Protein AF-A0A0C3RA93-F1 (afdb_monomer_lite)

Radius of gyration: 10.93 Å; chains: 1; bounding box: 25×20×29 Å

pLDDT: mean 89.79, std 6.99, range [58.78, 97.31]

Structure (mmCIF, N/CA/C/O backbone):
data_AF-A0A0C3RA93-F1
#
_entry.id   AF-A0A0C3RA93-F1
#
loop_
_atom_site.group_PDB
_atom_site.id
_atom_site.type_symbol
_atom_site.label_atom_id
_atom_site.label_alt_id
_atom_site.label_comp_id
_atom_site.label_asym_id
_atom_site.label_entity_id
_atom_site.label_seq_id
_atom_site.pdbx_PDB_ins_code
_atom_site.Cartn_x
_atom_site.Cartn_y
_atom_site.Cartn_z
_atom_site.occupancy
_atom_site.B_iso_or_equiv
_atom_site.auth_seq_id
_atom_site.auth_comp_id
_atom_site.auth_asym_id
_atom_site.auth_atom_id
_atom_site.pdbx_PDB_model_num
ATOM 1 N N . MET A 1 1 ? 0.865 -0.553 12.695 1.00 58.78 1 MET A N 1
ATOM 2 C CA . MET A 1 1 ? 1.470 -1.621 11.869 1.00 58.78 1 MET A CA 1
ATOM 3 C C . MET A 1 1 ? 2.178 -0.922 10.718 1.00 58.78 1 MET A C 1
ATOM 5 O O . MET A 1 1 ? 1.576 -0.005 10.178 1.00 58.78 1 MET A O 1
ATOM 9 N N . ALA A 1 2 ? 3.447 -1.229 10.436 1.00 70.25 2 ALA A N 1
ATOM 10 C CA . ALA A 1 2 ? 4.210 -0.552 9.384 1.00 70.25 2 ALA A CA 1
ATOM 11 C C . ALA A 1 2 ? 4.383 -1.497 8.187 1.00 70.25 2 ALA A C 1
ATOM 13 O O . ALA A 1 2 ? 4.869 -2.611 8.362 1.00 70.25 2 ALA A O 1
ATOM 14 N N . PHE A 1 3 ? 3.964 -1.060 7.002 1.00 79.94 3 PHE A N 1
ATOM 15 C CA . PHE A 1 3 ? 4.262 -1.699 5.728 1.00 79.94 3 PHE A CA 1
ATOM 16 C C . PHE A 1 3 ? 5.740 -1.486 5.386 1.00 79.94 3 PHE A C 1
ATOM 18 O O . PHE A 1 3 ? 6.244 -0.358 5.473 1.00 79.94 3 PHE A O 1
ATOM 25 N N . ASP A 1 4 ? 6.414 -2.569 5.003 1.00 81.88 4 ASP A N 1
ATOM 26 C CA . ASP A 1 4 ? 7.774 -2.544 4.466 1.00 81.88 4 ASP A CA 1
ATOM 27 C C . ASP A 1 4 ? 7.753 -3.014 2.997 1.00 81.88 4 ASP A C 1
ATOM 29 O O . ASP A 1 4 ? 6.960 -2.525 2.202 1.00 81.88 4 ASP A O 1
ATOM 33 N N . SER A 1 5 ? 8.624 -3.935 2.611 1.00 80.38 5 SER A N 1
ATOM 34 C CA . SER A 1 5 ? 8.591 -4.642 1.335 1.00 80.38 5 SER A CA 1
ATOM 35 C C . SER A 1 5 ? 8.031 -6.042 1.551 1.00 80.38 5 SER A C 1
ATOM 37 O O . SER A 1 5 ? 8.109 -6.593 2.652 1.00 80.38 5 SER A O 1
ATOM 39 N N . THR A 1 6 ? 7.495 -6.636 0.496 1.00 79.88 6 THR A N 1
ATOM 40 C CA . THR A 1 6 ? 7.096 -8.045 0.502 1.00 79.88 6 THR A CA 1
ATOM 41 C C . THR A 1 6 ? 8.084 -8.864 -0.324 1.00 79.88 6 THR A C 1
ATOM 43 O O . THR A 1 6 ? 8.998 -8.324 -0.951 1.00 79.88 6 THR A O 1
ATOM 46 N N . SER A 1 7 ? 7.943 -10.190 -0.320 1.00 76.69 7 SER A N 1
ATOM 47 C CA . SER A 1 7 ? 8.778 -11.076 -1.144 1.00 76.69 7 SER A CA 1
ATOM 48 C C . SER A 1 7 ? 8.615 -10.831 -2.650 1.00 76.69 7 SER A C 1
ATOM 50 O O . SER A 1 7 ? 9.476 -11.225 -3.434 1.00 76.69 7 SER A O 1
ATOM 52 N N . THR A 1 8 ? 7.524 -10.183 -3.049 1.00 79.56 8 THR A N 1
ATOM 53 C CA . THR A 1 8 ? 7.100 -9.937 -4.433 1.00 79.56 8 THR A CA 1
ATOM 54 C C . THR A 1 8 ? 7.091 -8.451 -4.796 1.00 79.56 8 THR A C 1
ATOM 56 O O . THR A 1 8 ? 7.063 -8.125 -5.983 1.00 79.56 8 THR A O 1
ATOM 59 N N . TYR A 1 9 ? 7.167 -7.539 -3.818 1.00 81.44 9 TYR A N 1
ATOM 60 C CA . TYR A 1 9 ? 7.147 -6.098 -4.054 1.00 81.44 9 TYR A CA 1
ATOM 61 C C . TYR A 1 9 ? 8.221 -5.351 -3.261 1.00 81.44 9 TYR A C 1
ATOM 63 O O . TYR A 1 9 ? 8.212 -5.313 -2.031 1.00 81.44 9 TYR A O 1
ATOM 71 N N . VAL A 1 10 ? 9.119 -4.684 -3.990 1.00 84.81 10 VAL A N 1
ATOM 72 C CA . VAL A 1 10 ? 10.157 -3.823 -3.413 1.00 84.81 10 VAL A CA 1
ATOM 73 C C . VAL A 1 10 ? 9.665 -2.380 -3.413 1.00 84.81 10 VAL A C 1
ATOM 75 O O . VAL A 1 10 ? 9.609 -1.727 -4.457 1.00 84.81 10 VAL A O 1
ATOM 78 N N . ALA A 1 11 ? 9.319 -1.872 -2.231 1.00 85.12 11 ALA A N 1
ATOM 79 C CA . ALA A 1 11 ? 8.899 -0.490 -2.053 1.00 85.12 11 ALA A CA 1
ATOM 80 C C . ALA A 1 11 ? 10.109 0.418 -1.784 1.00 85.12 11 ALA A C 1
ATOM 82 O O . ALA A 1 11 ? 11.011 0.075 -1.020 1.00 85.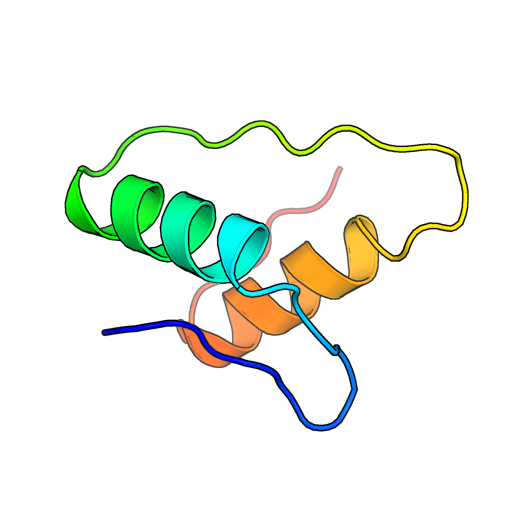12 11 ALA A O 1
ATOM 83 N N . THR A 1 12 ? 10.118 1.617 -2.370 1.00 89.50 12 THR A N 1
ATOM 84 C CA . THR A 1 12 ? 11.093 2.650 -1.990 1.00 89.50 12 THR A CA 1
ATOM 85 C C . THR A 1 12 ? 10.796 3.167 -0.580 1.00 89.50 12 THR A C 1
ATOM 87 O O . THR A 1 12 ? 9.645 3.158 -0.143 1.00 89.50 12 THR A O 1
ATOM 90 N N . GLU A 1 13 ? 11.803 3.686 0.127 1.00 89.88 13 GLU A N 1
ATOM 91 C CA . GLU A 1 13 ? 11.606 4.276 1.465 1.00 89.88 13 GLU A CA 1
ATOM 92 C C . GLU A 1 13 ? 10.535 5.377 1.475 1.00 89.88 13 GLU A C 1
ATOM 94 O O . GLU A 1 13 ? 9.685 5.421 2.364 1.00 89.88 13 GLU A O 1
ATOM 99 N N . ALA A 1 14 ? 10.517 6.226 0.443 1.00 90.44 14 ALA A N 1
ATOM 100 C CA . ALA A 1 14 ? 9.518 7.283 0.306 1.00 90.44 14 ALA A CA 1
ATOM 101 C C . ALA A 1 14 ? 8.093 6.720 0.166 1.00 90.44 14 ALA A C 1
ATOM 103 O O . ALA A 1 14 ? 7.155 7.243 0.770 1.00 90.44 14 ALA A O 1
ATOM 104 N N . LEU A 1 15 ? 7.926 5.637 -0.600 1.00 91.06 15 LEU A N 1
ATOM 105 C CA . LEU A 1 15 ? 6.635 4.973 -0.756 1.00 91.06 15 LEU A CA 1
ATOM 106 C C . LEU A 1 15 ? 6.185 4.328 0.560 1.00 91.06 15 LEU A C 1
ATOM 108 O O . LEU A 1 15 ? 5.037 4.511 0.962 1.00 91.06 15 LEU A O 1
ATOM 112 N N . LYS A 1 16 ? 7.097 3.649 1.265 1.00 91.62 16 LYS A N 1
ATOM 113 C CA . LYS A 1 16 ? 6.825 3.064 2.586 1.00 91.62 16 LYS A CA 1
ATOM 114 C C . LYS A 1 16 ? 6.364 4.121 3.585 1.00 91.62 16 LYS A C 1
ATOM 116 O O . LYS A 1 16 ? 5.351 3.935 4.256 1.00 91.62 16 LYS A O 1
ATOM 121 N N . GLN A 1 17 ? 7.050 5.264 3.649 1.00 93.94 17 GLN A N 1
ATOM 122 C CA . GLN A 1 17 ? 6.639 6.379 4.504 1.00 93.94 17 GLN A CA 1
ATOM 123 C C . GLN A 1 17 ? 5.248 6.911 4.148 1.00 93.94 17 GLN A C 1
ATOM 125 O O . GLN A 1 17 ? 4.437 7.111 5.050 1.00 93.94 17 GLN A O 1
ATOM 130 N N . ALA A 1 18 ? 4.952 7.114 2.861 1.00 94.31 18 ALA A N 1
ATOM 131 C CA . ALA A 1 18 ? 3.647 7.608 2.426 1.00 94.31 18 ALA A CA 1
ATOM 132 C C . ALA A 1 18 ? 2.509 6.642 2.800 1.00 94.31 18 ALA A C 1
ATOM 134 O O . ALA A 1 18 ? 1.478 7.079 3.311 1.00 94.31 18 ALA A O 1
ATOM 135 N N . ILE A 1 19 ? 2.719 5.336 2.606 1.00 93.56 19 ILE A N 1
ATOM 136 C CA . ILE A 1 19 ? 1.768 4.283 2.985 1.00 93.56 19 ILE A CA 1
ATOM 137 C C . ILE A 1 19 ? 1.546 4.280 4.497 1.00 93.56 19 ILE A C 1
ATOM 139 O O . ILE A 1 19 ? 0.409 4.367 4.956 1.00 93.56 19 ILE A O 1
ATOM 143 N N . ASN A 1 20 ? 2.626 4.245 5.278 1.00 93.50 20 ASN A N 1
ATOM 144 C CA . ASN A 1 20 ? 2.538 4.197 6.735 1.00 93.50 20 ASN A CA 1
ATOM 145 C C . ASN A 1 20 ? 1.866 5.446 7.313 1.00 93.50 20 ASN A C 1
ATOM 147 O O . ASN A 1 20 ? 1.064 5.336 8.242 1.00 93.50 20 ASN A O 1
ATOM 151 N N . ALA A 1 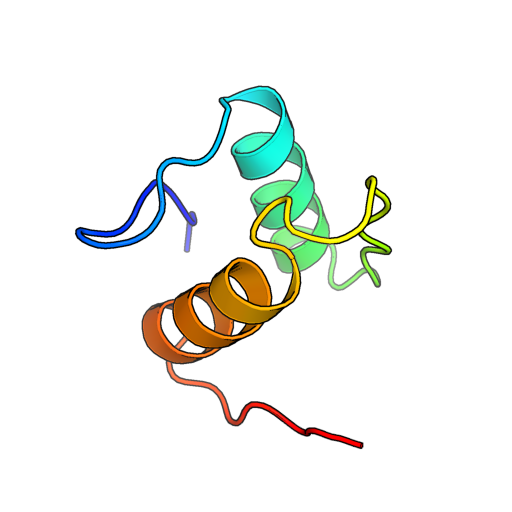21 ? 2.136 6.622 6.741 1.00 95.38 21 ALA A N 1
ATOM 152 C CA . ALA A 1 21 ? 1.465 7.859 7.118 1.00 95.38 21 ALA A CA 1
ATOM 153 C C . ALA A 1 21 ? -0.034 7.816 6.787 1.00 95.38 21 ALA A C 1
ATOM 155 O O . ALA A 1 21 ? -0.847 8.161 7.638 1.00 95.38 21 ALA A O 1
ATOM 156 N N . ALA A 1 22 ? -0.410 7.359 5.589 1.00 95.56 22 ALA A N 1
ATOM 157 C CA . ALA A 1 22 ? -1.808 7.254 5.174 1.00 95.56 22 ALA A CA 1
ATOM 158 C C . ALA A 1 22 ? -2.614 6.302 6.068 1.00 95.56 22 ALA A C 1
ATOM 160 O O . ALA A 1 22 ? -3.696 6.668 6.523 1.00 95.56 22 ALA A O 1
ATOM 161 N N . VAL A 1 23 ? -2.053 5.127 6.382 1.00 92.75 23 VAL A N 1
ATOM 162 C CA . VAL A 1 23 ? -2.664 4.150 7.296 1.00 92.75 23 VAL A CA 1
ATOM 163 C C . VAL A 1 23 ? -2.803 4.736 8.701 1.00 92.75 23 VAL A C 1
ATOM 165 O O . VAL A 1 23 ? -3.877 4.677 9.285 1.00 92.75 23 VAL A O 1
ATOM 168 N N . THR A 1 24 ? -1.740 5.348 9.233 1.00 94.81 24 THR A N 1
ATOM 169 C CA . THR A 1 24 ? -1.741 5.909 10.598 1.00 94.81 24 THR A CA 1
ATOM 170 C C . THR A 1 24 ? -2.713 7.078 10.751 1.00 94.81 24 THR A C 1
ATOM 172 O O . THR A 1 24 ? -3.307 7.251 11.809 1.00 94.81 24 THR 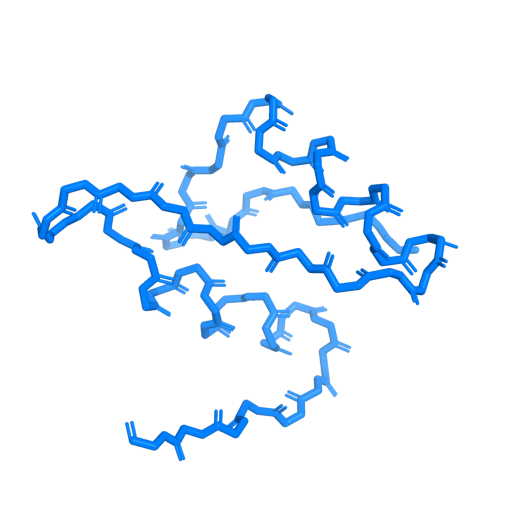A O 1
ATOM 175 N N . LEU A 1 25 ? -2.860 7.900 9.711 1.00 97.00 25 LEU A N 1
ATOM 176 C CA . LEU A 1 25 ? -3.732 9.076 9.719 1.00 97.00 25 LEU A CA 1
ATOM 177 C C . LEU A 1 25 ? -5.158 8.772 9.241 1.00 97.00 25 LEU A C 1
ATOM 179 O O . LEU A 1 25 ? -5.970 9.696 9.194 1.00 97.00 25 LEU A O 1
ATOM 183 N N . GLU A 1 26 ? -5.436 7.531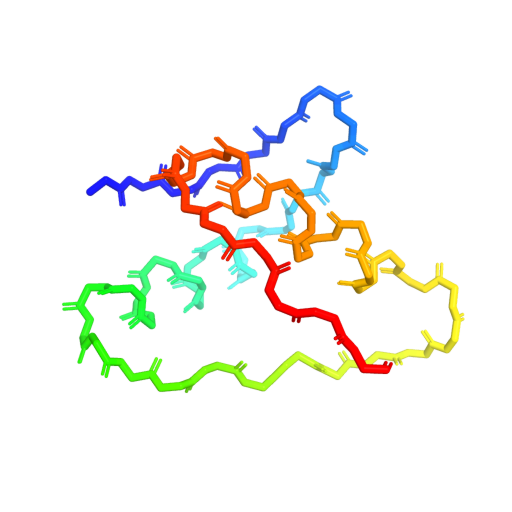 8.831 1.00 95.12 26 GLU A N 1
ATOM 184 C CA . GLU A 1 26 ? -6.695 7.121 8.197 1.00 95.12 26 GLU A CA 1
ATOM 185 C C . GLU A 1 26 ? -7.080 8.045 7.027 1.00 95.12 26 GLU A C 1
ATOM 187 O O . GLU A 1 26 ? -8.226 8.469 6.854 1.00 95.12 26 GLU A O 1
ATOM 192 N N . ARG A 1 27 ? -6.083 8.416 6.215 1.00 97.31 27 ARG A N 1
ATOM 193 C CA . ARG A 1 27 ? -6.263 9.297 5.056 1.00 97.31 27 ARG A CA 1
ATOM 194 C C . ARG A 1 27 ? -6.120 8.515 3.750 1.00 97.31 27 ARG A C 1
ATOM 196 O O . ARG A 1 27 ? -5.219 7.687 3.641 1.00 97.31 27 ARG A O 1
ATOM 203 N N . PRO A 1 28 ? -6.940 8.814 2.725 1.00 95.69 28 PRO A N 1
ATOM 204 C CA . PRO A 1 28 ? -6.778 8.216 1.403 1.00 95.69 28 PRO A CA 1
ATOM 205 C C . PRO A 1 28 ? -5.401 8.515 0.794 1.00 95.69 28 PRO A C 1
ATOM 207 O O . PRO A 1 28 ? -4.920 9.648 0.867 1.00 95.69 28 PRO A O 1
ATOM 210 N N . LEU A 1 29 ? -4.806 7.519 0.132 1.00 94.56 29 LEU A N 1
ATOM 211 C CA . LEU A 1 29 ? -3.542 7.640 -0.596 1.00 94.56 29 LEU A CA 1
ATOM 212 C C . LEU A 1 29 ? -3.760 7.352 -2.084 1.00 94.56 29 LEU A C 1
ATOM 214 O O . LEU A 1 29 ? -4.171 6.258 -2.458 1.00 94.56 29 LEU A O 1
ATOM 218 N N . LEU A 1 30 ? -3.458 8.330 -2.942 1.00 95.19 30 LEU A N 1
ATOM 219 C CA . LEU A 1 30 ? -3.515 8.165 -4.394 1.00 95.19 30 LEU A CA 1
ATOM 220 C C . LEU A 1 30 ? -2.123 7.854 -4.946 1.00 95.19 30 LEU A C 1
ATOM 222 O O . LEU A 1 30 ? -1.241 8.713 -4.939 1.00 95.19 30 LEU A O 1
ATOM 226 N N . ILE A 1 31 ? -1.948 6.652 -5.489 1.00 90.88 31 ILE A N 1
ATOM 227 C CA . ILE A 1 31 ? -0.700 6.237 -6.134 1.00 90.88 31 ILE A CA 1
ATOM 228 C C . ILE A 1 31 ? -0.758 6.546 -7.634 1.00 90.88 31 ILE A C 1
ATOM 230 O O . ILE A 1 31 ? -1.674 6.123 -8.338 1.00 90.88 31 ILE A O 1
ATOM 234 N N . LYS A 1 32 ? 0.248 7.267 -8.141 1.00 90.69 32 LYS A N 1
ATOM 235 C CA . LYS A 1 32 ? 0.418 7.588 -9.568 1.00 90.69 32 LYS A CA 1
ATOM 236 C C . LYS A 1 32 ? 1.723 6.996 -10.095 1.00 90.69 32 LYS A C 1
ATOM 238 O O . LYS A 1 32 ? 2.693 6.872 -9.358 1.00 90.69 32 LYS A O 1
ATOM 243 N N . GLY A 1 33 ? 1.751 6.655 -11.380 1.00 88.31 33 GLY A N 1
ATOM 244 C CA . GLY A 1 33 ? 2.945 6.154 -12.061 1.00 88.31 33 GLY A CA 1
ATOM 245 C C . GLY A 1 33 ? 2.618 5.641 -13.458 1.00 88.31 33 GLY A C 1
ATOM 246 O O . GLY A 1 33 ? 1.454 5.361 -13.754 1.00 88.31 33 GLY A O 1
ATOM 247 N N . GLU A 1 34 ? 3.634 5.477 -14.295 1.00 93.38 34 GLU A N 1
ATOM 248 C CA . GLU A 1 34 ? 3.495 4.987 -15.672 1.00 93.38 34 GLU A CA 1
ATOM 249 C C . GLU A 1 34 ? 2.881 3.573 -15.732 1.00 93.38 34 GLU A C 1
ATOM 251 O O . GLU A 1 34 ? 2.983 2.808 -14.767 1.00 93.38 34 GLU A O 1
ATOM 256 N N . PRO A 1 35 ? 2.186 3.189 -16.816 1.00 92.06 35 PRO A N 1
ATOM 257 C CA . PRO A 1 35 ? 1.712 1.815 -16.991 1.00 92.06 35 PRO A CA 1
ATOM 258 C C . PRO A 1 35 ? 2.843 0.794 -16.767 1.00 92.06 35 PRO A C 1
ATOM 260 O O . PRO A 1 35 ? 3.962 1.000 -17.220 1.00 92.06 35 PRO A O 1
ATOM 263 N N . GLY A 1 36 ? 2.568 -0.293 -16.038 1.00 87.81 36 GLY A N 1
ATOM 264 C CA . GLY A 1 36 ? 3.566 -1.338 -15.756 1.00 87.81 36 GLY A CA 1
ATOM 265 C C . GLY A 1 36 ? 4.460 -1.122 -14.523 1.00 87.81 36 GLY A C 1
ATOM 266 O O . GLY A 1 36 ? 5.244 -2.003 -14.200 1.00 87.81 36 GLY A O 1
ATOM 267 N N . THR A 1 37 ? 4.316 -0.028 -13.764 1.00 88.62 37 THR A N 1
ATOM 268 C CA . THR A 1 37 ? 5.150 0.240 -12.565 1.00 88.62 37 THR A CA 1
ATOM 269 C C . THR A 1 37 ? 4.706 -0.472 -11.274 1.00 88.62 37 THR A C 1
ATOM 271 O O . THR A 1 37 ? 5.002 -0.007 -10.176 1.00 88.62 37 THR A O 1
ATOM 274 N N . GLY A 1 38 ? 3.934 -1.560 -11.369 1.00 89.75 38 GLY A N 1
ATOM 275 C CA . GLY A 1 38 ? 3.555 -2.372 -10.201 1.00 89.75 38 GLY A CA 1
ATOM 276 C C . GLY A 1 38 ? 2.517 -1.758 -9.248 1.00 89.75 38 GLY A C 1
ATOM 277 O O . GLY A 1 38 ? 2.424 -2.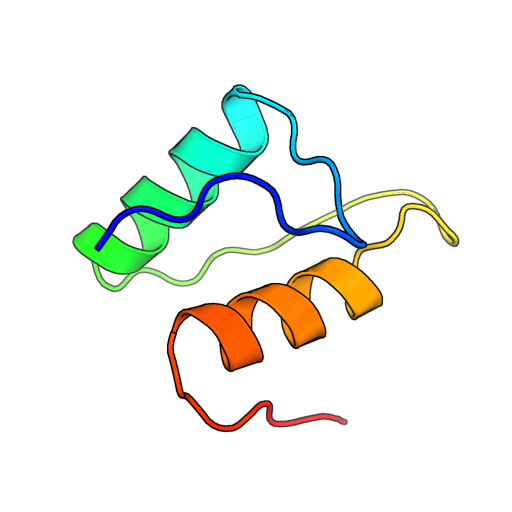181 -8.105 1.00 89.75 38 GLY A O 1
ATOM 278 N N . LYS A 1 39 ? 1.719 -0.772 -9.684 1.00 93.12 39 LYS A N 1
ATOM 279 C CA . LYS A 1 39 ? 0.676 -0.140 -8.841 1.00 93.12 39 LYS A CA 1
ATOM 280 C C . LYS A 1 39 ? -0.420 -1.113 -8.392 1.00 93.12 39 LYS A C 1
ATOM 282 O O . LYS A 1 39 ? -0.847 -1.051 -7.248 1.00 93.12 39 LYS A O 1
ATOM 287 N N . THR A 1 40 ? -0.871 -1.989 -9.291 1.00 92.94 40 THR A N 1
ATOM 288 C CA . THR A 1 40 ? -1.876 -3.016 -8.971 1.00 92.94 40 THR A CA 1
ATOM 289 C C . THR A 1 40 ? -1.314 -4.021 -7.972 1.00 92.94 40 THR A C 1
ATOM 291 O O . THR A 1 40 ? -1.930 -4.257 -6.942 1.00 92.94 40 THR A O 1
ATOM 294 N N . LEU A 1 41 ? -0.091 -4.501 -8.217 1.00 92.69 41 LEU A N 1
ATOM 295 C CA . LEU A 1 41 ? 0.608 -5.414 -7.313 1.00 92.69 41 LEU A CA 1
ATOM 296 C C . LEU A 1 41 ? 0.801 -4.803 -5.918 1.00 92.69 41 LEU A C 1
ATOM 298 O O . LEU A 1 41 ? 0.580 -5.471 -4.920 1.00 92.69 41 LEU A O 1
ATOM 302 N N . LEU A 1 42 ? 1.135 -3.511 -5.829 1.00 92.31 42 LEU A N 1
ATOM 303 C CA . LEU A 1 42 ? 1.203 -2.813 -4.544 1.00 92.31 42 LEU A CA 1
ATOM 304 C C . LEU A 1 42 ? -0.119 -2.907 -3.766 1.00 92.31 42 LEU A C 1
ATOM 306 O O . LEU A 1 42 ? -0.090 -3.113 -2.559 1.00 92.31 42 LEU A O 1
ATOM 310 N N . ALA A 1 43 ? -1.266 -2.738 -4.431 1.00 92.81 43 ALA A N 1
ATOM 311 C CA . ALA A 1 43 ? -2.569 -2.808 -3.771 1.00 92.81 43 ALA A CA 1
ATOM 312 C C . ALA A 1 43 ? -2.871 -4.221 -3.242 1.00 92.81 43 ALA A C 1
ATOM 314 O O . ALA A 1 43 ? -3.364 -4.360 -2.123 1.00 92.81 43 ALA A O 1
ATOM 315 N N . GLU A 1 44 ? -2.529 -5.254 -4.016 1.00 94.00 44 GLU A N 1
ATOM 316 C CA . GLU A 1 44 ? -2.658 -6.667 -3.630 1.00 94.00 44 GLU A CA 1
ATOM 317 C C . GLU A 1 44 ? -1.792 -7.001 -2.410 1.00 94.00 44 GLU A C 1
ATOM 319 O O . GLU A 1 44 ? -2.287 -7.526 -1.412 1.00 94.00 44 GLU A O 1
ATOM 324 N N . GLU A 1 45 ? -0.517 -6.619 -2.451 1.00 92.81 45 GLU A N 1
ATOM 325 C CA . GLU A 1 45 ? 0.442 -6.857 -1.371 1.00 92.81 45 GLU A CA 1
ATOM 326 C C . GLU A 1 45 ? 0.087 -6.083 -0.100 1.00 92.81 45 GLU A C 1
ATOM 328 O O . GLU A 1 45 ? 0.237 -6.593 1.013 1.00 92.81 45 GLU A O 1
ATOM 333 N N . LEU A 1 46 ? -0.430 -4.861 -0.247 1.00 92.06 46 LEU A N 1
ATOM 334 C CA . LEU A 1 46 ? -0.865 -4.052 0.884 1.00 92.06 46 LEU A CA 1
ATOM 335 C C . LEU A 1 46 ? -2.086 -4.671 1.570 1.00 92.06 46 LEU A C 1
ATOM 337 O O . LEU A 1 46 ? -2.097 -4.790 2.794 1.00 92.06 46 LEU A O 1
ATOM 341 N N . ALA A 1 47 ? -3.086 -5.108 0.800 1.00 93.56 47 ALA A N 1
ATOM 342 C CA . ALA A 1 47 ? -4.266 -5.774 1.345 1.00 93.56 47 ALA A CA 1
ATOM 343 C C . ALA A 1 47 ? -3.898 -7.085 2.059 1.00 93.56 47 ALA A C 1
ATOM 345 O O . ALA A 1 47 ? -4.341 -7.319 3.184 1.00 93.56 47 ALA A O 1
ATOM 346 N N . ALA A 1 48 ? -3.017 -7.892 1.457 1.00 92.44 48 ALA A N 1
ATOM 347 C CA . ALA A 1 48 ? -2.505 -9.115 2.071 1.00 92.44 48 ALA A CA 1
ATOM 348 C C . ALA A 1 48 ? -1.733 -8.834 3.374 1.00 92.44 48 ALA A C 1
ATOM 350 O O . ALA A 1 48 ? -1.950 -9.510 4.379 1.00 92.44 48 ALA A O 1
ATOM 351 N N . SER A 1 49 ? -0.870 -7.811 3.386 1.00 90.06 49 SER A N 1
ATOM 352 C CA . SER A 1 49 ? -0.070 -7.421 4.556 1.00 90.06 49 SER A CA 1
ATOM 353 C C . SER A 1 49 ? -0.921 -6.877 5.708 1.00 90.06 49 SER A C 1
ATOM 355 O O . SER A 1 49 ? -0.631 -7.148 6.875 1.00 90.06 49 SER A O 1
ATOM 357 N N . LEU A 1 50 ? -1.981 -6.130 5.389 1.00 89.81 50 LEU A N 1
ATOM 358 C CA . LEU A 1 50 ? -2.909 -5.570 6.372 1.00 89.81 50 LEU A CA 1
ATOM 359 C C . LEU A 1 50 ? -4.006 -6.560 6.796 1.00 89.81 50 LEU A C 1
ATOM 361 O O . LEU A 1 50 ? -4.726 -6.282 7.753 1.00 89.81 50 LEU A O 1
ATOM 365 N N . GLY A 1 51 ? -4.134 -7.706 6.119 1.00 92.75 51 GLY A N 1
ATOM 366 C CA . GLY A 1 51 ? -5.197 -8.680 6.376 1.00 92.75 51 GLY A CA 1
ATOM 367 C C . GLY A 1 51 ? -6.589 -8.148 6.024 1.00 92.75 51 GLY A C 1
ATOM 368 O O . GLY A 1 51 ? -7.563 -8.486 6.694 1.00 92.75 51 GLY A O 1
ATOM 369 N N . THR A 1 52 ? -6.680 -7.287 5.008 1.00 93.19 52 THR A N 1
ATOM 370 C CA . THR A 1 52 ? -7.922 -6.631 4.577 1.00 93.19 52 THR A CA 1
ATOM 371 C C . THR A 1 52 ? -8.377 -7.129 3.210 1.00 93.19 52 THR A C 1
ATOM 373 O O . THR A 1 52 ? -7.582 -7.626 2.416 1.00 93.19 52 THR A O 1
ATOM 376 N N . GLU A 1 53 ? -9.659 -6.949 2.897 1.00 96.69 53 GLU A N 1
ATOM 377 C CA . GLU A 1 53 ? -10.189 -7.216 1.558 1.00 96.69 53 GLU A CA 1
ATOM 378 C C . GLU A 1 53 ? -9.714 -6.149 0.554 1.00 96.69 53 GLU A C 1
ATOM 380 O O . GLU A 1 53 ? -9.751 -4.952 0.845 1.00 96.69 53 GLU A O 1
ATOM 385 N N . LEU A 1 54 ? -9.278 -6.576 -0.638 1.00 95.94 54 LEU A N 1
ATOM 386 C CA . LEU A 1 54 ? -9.012 -5.678 -1.763 1.00 95.94 54 LEU A CA 1
ATOM 387 C C . LEU A 1 54 ? -10.258 -5.577 -2.645 1.00 95.94 54 LEU A C 1
ATOM 389 O O . LEU A 1 54 ? -10.589 -6.507 -3.379 1.00 95.94 54 LEU A O 1
ATOM 393 N N . HIS A 1 55 ? -10.909 -4.418 -2.633 1.00 95.06 55 HIS A N 1
ATOM 394 C CA . HIS A 1 55 ? -11.985 -4.130 -3.575 1.00 95.06 55 HIS A CA 1
ATOM 395 C C . HIS A 1 55 ? -11.401 -3.693 -4.926 1.00 95.06 55 HIS A C 1
ATOM 397 O O . HIS A 1 55 ? -10.688 -2.693 -5.010 1.00 95.06 55 HIS A O 1
ATOM 403 N N . THR A 1 56 ? -11.713 -4.445 -5.982 1.00 91.06 56 THR A N 1
ATOM 404 C CA . THR A 1 56 ? -11.274 -4.180 -7.362 1.00 91.06 56 THR A CA 1
ATOM 405 C C . THR A 1 56 ? -12.450 -3.712 -8.223 1.00 91.06 56 THR A C 1
ATOM 407 O O . THR A 1 56 ? -13.600 -4.045 -7.927 1.00 91.06 56 THR A O 1
ATOM 410 N N . TRP A 1 57 ? -12.168 -2.909 -9.252 1.00 83.06 57 TRP A N 1
ATOM 411 C CA . TRP A 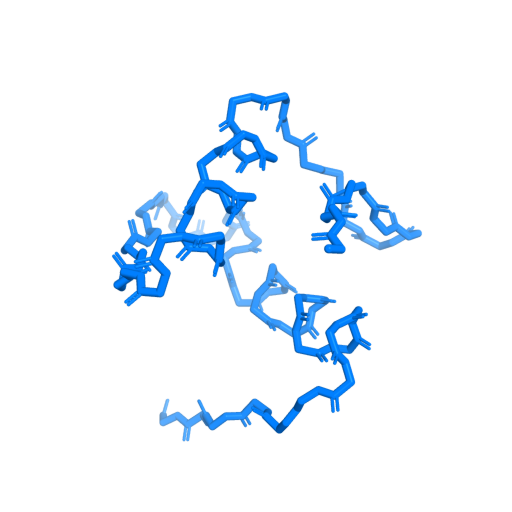1 57 ? -13.127 -2.391 -10.236 1.00 83.06 57 TRP A CA 1
ATOM 412 C C . TRP A 1 57 ? -12.546 -2.508 -11.643 1.00 83.06 57 TRP A C 1
ATOM 414 O O . TRP A 1 57 ? -11.321 -2.279 -11.782 1.00 83.06 57 TRP A O 1
#

Secondary structure (DSSP, 8-state):
------SS----HHHHHHHHHHHHTT--------TTSSHHHHHHHHHHHHT------

Foldseek 3Di:
DFDAADPPGHDDPVRSVQVRVCVVVVHDDDDDDDPPPCPVVVQVVVCVVVVHDRDDD

Sequence (57 aa):
MAFDSTSTYVATEALKQAINAAVTLERPLLIKGEPGTGKTLLAEELAASLGTELHTW